Protein AF-A0A940TS37-F1 (afdb_monomer_lite)

Radius of gyration: 17.22 Å; chains: 1; bounding box: 37×27×47 Å

Structure (mmCIF, N/CA/C/O backbone):
data_AF-A0A940TS37-F1
#
_entry.id   AF-A0A940TS37-F1
#
loop_
_atom_site.group_PDB
_atom_site.id
_atom_site.type_symbol
_atom_site.label_atom_id
_atom_site.label_alt_id
_atom_site.label_comp_id
_atom_site.label_asym_id
_atom_site.label_entity_id
_atom_site.label_seq_id
_atom_site.pdbx_PDB_ins_code
_atom_site.Cartn_x
_atom_site.Cartn_y
_atom_site.Cartn_z
_atom_site.occupancy
_atom_site.B_iso_or_equiv
_atom_site.auth_seq_id
_atom_site.auth_comp_id
_atom_site.auth_asym_id
_atom_site.auth_atom_id
_atom_site.pdbx_PDB_model_num
ATOM 1 N N . MET A 1 1 ? 25.241 -7.961 1.476 1.00 41.12 1 MET A N 1
ATOM 2 C CA . MET A 1 1 ? 25.465 -6.910 0.465 1.00 41.12 1 MET A CA 1
ATOM 3 C C . MET A 1 1 ? 24.347 -7.052 -0.548 1.00 41.12 1 MET A C 1
ATOM 5 O O . MET A 1 1 ? 24.149 -8.183 -0.983 1.00 41.12 1 MET A O 1
ATOM 9 N N . PRO A 1 2 ? 23.604 -5.973 -0.833 1.00 54.19 2 PRO A N 1
ATOM 10 C CA . PRO A 1 2 ? 22.395 -5.998 -1.664 1.00 54.19 2 PRO A CA 1
ATOM 11 C C . PRO A 1 2 ? 22.621 -6.630 -3.045 1.00 54.19 2 PRO A C 1
ATOM 13 O O . PRO A 1 2 ? 21.743 -7.319 -3.542 1.00 54.19 2 PRO A O 1
ATOM 16 N N . ASP A 1 3 ? 23.831 -6.524 -3.597 1.00 52.12 3 ASP A N 1
ATOM 17 C CA . ASP A 1 3 ? 24.195 -7.071 -4.914 1.00 52.12 3 ASP A CA 1
ATOM 18 C C . ASP A 1 3 ? 23.940 -8.585 -5.056 1.00 52.12 3 ASP A C 1
ATOM 20 O O . ASP A 1 3 ? 23.526 -9.050 -6.113 1.00 52.12 3 ASP A O 1
ATOM 24 N N . ARG A 1 4 ? 24.095 -9.358 -3.971 1.00 55.12 4 ARG A N 1
ATOM 25 C CA . ARG A 1 4 ? 23.884 -10.816 -3.992 1.00 55.12 4 ARG A CA 1
ATOM 26 C C . ARG A 1 4 ? 22.411 -11.199 -4.176 1.00 55.12 4 ARG A C 1
ATOM 28 O O . ARG A 1 4 ? 22.119 -12.200 -4.813 1.00 55.12 4 ARG A O 1
ATOM 35 N N . GLU A 1 5 ? 21.493 -10.395 -3.643 1.00 64.94 5 GLU A N 1
ATOM 36 C CA . GLU A 1 5 ? 20.046 -10.624 -3.776 1.00 64.94 5 GLU A CA 1
ATOM 37 C C . GLU A 1 5 ? 19.565 -10.324 -5.204 1.00 64.94 5 GLU A C 1
ATOM 39 O O . GLU A 1 5 ? 18.637 -10.962 -5.699 1.00 64.94 5 GLU A O 1
ATOM 44 N N . ILE A 1 6 ? 20.235 -9.389 -5.887 1.00 64.38 6 ILE A N 1
ATOM 45 C CA . ILE A 1 6 ? 19.959 -9.036 -7.285 1.00 64.38 6 ILE A CA 1
ATOM 46 C C . ILE A 1 6 ? 20.373 -10.176 -8.215 1.00 64.38 6 ILE A C 1
ATOM 48 O O . ILE A 1 6 ? 19.610 -10.544 -9.107 1.00 64.38 6 ILE A O 1
ATOM 52 N N . ASP A 1 7 ? 21.554 -10.754 -7.994 1.00 67.44 7 ASP A N 1
ATOM 53 C CA . ASP A 1 7 ? 22.064 -11.863 -8.805 1.00 67.44 7 ASP A CA 1
ATOM 54 C C . ASP A 1 7 ? 21.208 -13.131 -8.648 1.00 67.44 7 ASP A C 1
ATOM 56 O O . ASP A 1 7 ? 20.881 -13.796 -9.637 1.00 67.44 7 ASP A O 1
ATOM 60 N N . ASP A 1 8 ? 20.762 -13.425 -7.423 1.00 68.31 8 ASP A N 1
ATOM 61 C CA . ASP A 1 8 ? 19.861 -14.547 -7.143 1.00 68.31 8 ASP A CA 1
ATOM 62 C C . ASP A 1 8 ? 18.483 -14.352 -7.815 1.00 68.31 8 ASP A C 1
ATOM 64 O O . ASP A 1 8 ? 17.898 -15.302 -8.347 1.00 68.31 8 ASP A O 1
ATOM 68 N N . LEU A 1 9 ? 17.976 -13.113 -7.861 1.00 64.88 9 LEU A N 1
ATOM 69 C CA . LEU A 1 9 ? 16.724 -12.775 -8.542 1.00 64.88 9 LEU A CA 1
ATOM 70 C C . LEU A 1 9 ? 16.851 -12.870 -10.072 1.00 64.88 9 LEU A C 1
ATOM 72 O O . LEU A 1 9 ? 15.955 -13.413 -10.720 1.00 64.88 9 LEU A O 1
ATOM 76 N N . LYS A 1 10 ? 17.966 -12.396 -10.646 1.00 64.69 10 LYS A N 1
ATOM 77 C CA . LYS A 1 10 ? 18.265 -12.508 -12.087 1.00 64.69 10 LYS A CA 1
ATOM 78 C C . LYS A 1 10 ? 18.253 -13.974 -12.535 1.00 64.69 10 LYS A C 1
ATOM 80 O O . LYS A 1 10 ? 17.544 -14.322 -13.474 1.00 64.69 10 LYS A O 1
ATOM 85 N N . SER A 1 11 ? 18.919 -14.847 -11.779 1.00 67.44 11 SER A N 1
ATOM 86 C CA . SER A 1 11 ? 18.963 -16.294 -12.035 1.00 67.44 11 SER A CA 1
ATOM 87 C C . SER A 1 11 ? 17.575 -16.956 -12.039 1.00 67.44 11 SER A C 1
ATOM 89 O O . SER A 1 11 ? 17.276 -17.793 -12.894 1.00 67.44 11 SER A O 1
ATOM 91 N N . CYS A 1 12 ? 16.682 -16.550 -11.127 1.00 63.12 12 CYS A N 1
ATOM 92 C CA . CYS A 1 12 ? 15.311 -17.066 -11.085 1.00 63.12 12 CYS A CA 1
ATOM 93 C C . CYS A 1 12 ? 14.513 -16.724 -12.356 1.00 63.12 12 CYS A C 1
ATOM 95 O O . CYS A 1 12 ? 13.749 -17.559 -12.839 1.00 63.12 12 CYS A O 1
ATOM 97 N N . PHE A 1 13 ? 14.691 -15.522 -12.911 1.00 54.25 13 PHE A N 1
ATOM 98 C CA . PHE A 1 13 ? 13.911 -15.026 -14.052 1.00 54.25 13 PHE A CA 1
ATOM 99 C C . PHE A 1 13 ? 14.550 -15.289 -15.422 1.00 54.25 13 PHE A C 1
ATOM 101 O O . PHE A 1 13 ? 13.824 -15.352 -16.414 1.00 54.25 13 PHE A O 1
ATOM 108 N N . ASP A 1 14 ? 15.857 -15.552 -15.488 1.00 58.88 14 ASP A N 1
ATOM 109 C CA . ASP A 1 14 ? 16.524 -16.070 -16.693 1.00 58.88 14 ASP A CA 1
ATOM 110 C C . ASP A 1 14 ? 15.924 -17.412 -17.144 1.00 58.88 14 ASP A C 1
ATOM 112 O O . ASP A 1 14 ? 15.887 -17.723 -18.336 1.00 58.88 14 ASP A O 1
ATOM 116 N N . SER A 1 15 ? 15.354 -18.185 -16.212 1.00 55.94 15 SER A N 1
ATOM 117 C CA . SER A 1 15 ? 14.588 -19.395 -16.536 1.00 55.94 15 SER A CA 1
ATOM 118 C C . SER A 1 15 ? 13.293 -19.127 -17.330 1.00 55.94 15 SER A C 1
ATOM 120 O O . SER A 1 15 ? 12.711 -20.058 -17.886 1.00 55.94 15 SER A O 1
ATOM 122 N N . PHE A 1 16 ? 12.863 -17.863 -17.426 1.00 52.69 16 PHE A N 1
ATOM 123 C CA . PHE A 1 16 ? 11.624 -17.398 -18.062 1.00 52.69 16 PHE A CA 1
ATOM 124 C C . PHE A 1 16 ? 11.867 -16.597 -19.367 1.00 52.69 16 PHE A C 1
ATOM 126 O O . PHE A 1 16 ? 10.957 -15.962 -19.894 1.00 52.69 16 PHE A O 1
ATOM 133 N N . ALA A 1 17 ? 13.104 -16.599 -19.877 1.00 50.25 17 ALA A N 1
ATOM 134 C CA . ALA A 1 17 ? 13.677 -15.626 -20.814 1.00 50.25 17 ALA A CA 1
ATOM 135 C C . ALA A 1 17 ? 12.844 -15.215 -22.052 1.00 50.25 17 ALA A C 1
ATOM 137 O O . ALA A 1 17 ? 12.687 -16.001 -22.983 1.00 50.25 17 ALA A O 1
ATOM 138 N N . LEU A 1 18 ? 12.506 -13.914 -22.125 1.00 47.75 18 LEU A N 1
ATOM 139 C CA . LEU A 1 18 ? 12.377 -13.094 -23.352 1.00 47.75 18 LEU A CA 1
ATOM 140 C C . LEU A 1 18 ? 12.585 -11.575 -23.077 1.00 47.75 18 LEU A C 1
ATOM 142 O O . LEU A 1 18 ? 11.888 -10.742 -23.652 1.00 47.75 18 LEU A O 1
ATOM 146 N N . VAL A 1 19 ? 13.513 -11.156 -22.201 1.00 53.59 19 VAL A N 1
ATOM 147 C CA . VAL A 1 19 ? 13.656 -9.716 -21.864 1.00 53.59 19 VAL A CA 1
ATOM 148 C C . VAL A 1 19 ? 15.103 -9.218 -21.955 1.00 53.59 19 VAL A C 1
ATOM 150 O O . VAL A 1 19 ? 16.043 -9.876 -21.519 1.00 53.59 19 VAL A O 1
ATOM 153 N N . ASN A 1 20 ? 15.259 -8.032 -22.547 1.00 56.66 20 ASN A N 1
ATOM 154 C CA . ASN A 1 20 ? 16.517 -7.389 -22.931 1.00 56.66 20 ASN A CA 1
ATOM 155 C C . ASN A 1 20 ? 17.353 -6.927 -21.705 1.00 56.66 20 ASN A C 1
ATOM 157 O O . ASN A 1 20 ? 16.823 -6.158 -20.900 1.00 56.66 20 ASN A O 1
ATOM 161 N N . PRO A 1 21 ? 18.642 -7.317 -21.569 1.00 58.34 21 PRO A N 1
ATOM 162 C CA . PRO A 1 21 ? 19.508 -7.064 -20.401 1.00 58.34 21 PRO A CA 1
ATOM 163 C C . PRO A 1 21 ? 19.534 -5.623 -19.869 1.00 58.34 21 PRO A C 1
ATOM 165 O O . PRO A 1 21 ? 19.551 -5.417 -18.662 1.00 58.34 21 PRO A O 1
ATOM 168 N N . SER A 1 22 ? 19.494 -4.612 -20.739 1.00 59.41 22 SER A N 1
ATOM 169 C CA . SER A 1 22 ? 19.585 -3.202 -20.325 1.00 59.41 22 SER A CA 1
ATOM 170 C C . SER A 1 22 ? 18.305 -2.654 -19.687 1.00 59.41 22 SER A C 1
ATOM 172 O O . SER A 1 22 ? 18.365 -1.679 -18.946 1.00 59.41 22 SER A O 1
ATOM 174 N N . LEU A 1 23 ? 17.147 -3.264 -19.962 1.00 57.62 23 LEU A N 1
ATOM 175 C CA . LEU A 1 23 ? 15.887 -2.915 -19.296 1.00 57.62 23 LEU A CA 1
ATOM 176 C C . LEU A 1 23 ? 15.828 -3.490 -17.875 1.00 57.62 23 LEU A C 1
ATOM 178 O O . LE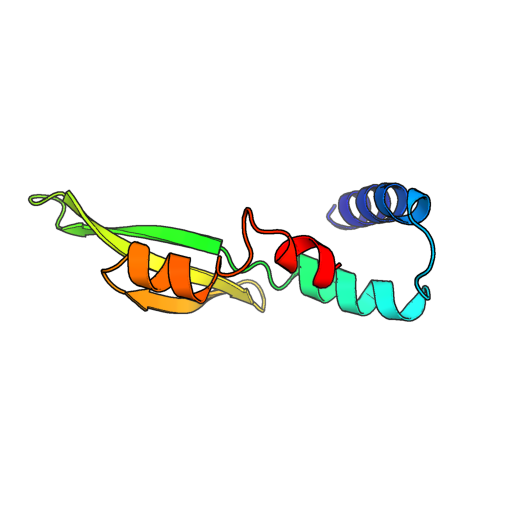U A 1 23 ? 15.094 -2.966 -17.036 1.00 57.62 23 LEU A O 1
ATOM 182 N N . TRP A 1 24 ? 16.609 -4.540 -17.592 1.00 60.19 24 TRP A N 1
ATOM 183 C CA . TRP A 1 24 ? 16.633 -5.192 -16.286 1.00 60.19 24 TRP A CA 1
ATOM 184 C C . TRP A 1 24 ? 17.295 -4.343 -15.219 1.00 60.19 24 TRP A C 1
ATOM 186 O O . TRP A 1 24 ? 16.761 -4.287 -14.124 1.00 60.19 24 TRP A O 1
ATOM 196 N N . ASP A 1 25 ? 18.409 -3.667 -15.492 1.00 64.12 25 ASP A N 1
ATOM 197 C CA . ASP A 1 25 ? 19.101 -2.932 -14.426 1.00 64.12 25 ASP A CA 1
ATOM 198 C C . ASP A 1 25 ? 18.267 -1.743 -13.919 1.00 64.12 25 ASP A C 1
ATOM 200 O O . ASP A 1 25 ? 18.181 -1.519 -12.713 1.00 64.12 25 ASP A O 1
ATOM 204 N N . GLU A 1 26 ? 17.569 -1.030 -14.808 1.00 63.44 26 GLU A N 1
ATOM 205 C CA . GLU A 1 26 ? 16.658 0.056 -14.423 1.00 63.44 26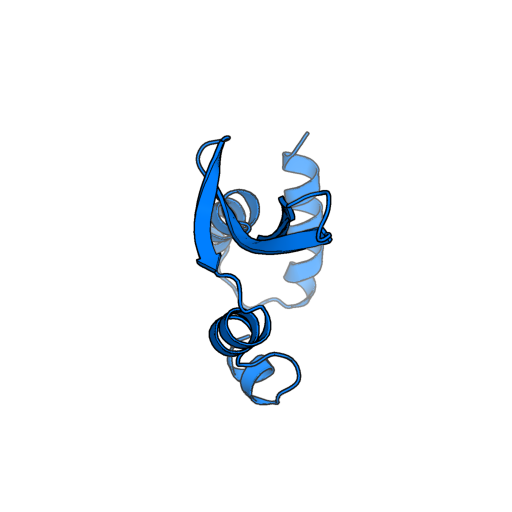 GLU A CA 1
ATOM 206 C C . GLU A 1 26 ? 15.369 -0.475 -13.771 1.00 63.44 26 GLU A C 1
ATOM 208 O O . GLU A 1 26 ? 14.925 0.052 -12.749 1.00 63.44 26 GLU A O 1
ATOM 213 N N . SER A 1 27 ? 14.794 -1.560 -14.303 1.00 62.31 27 SER A N 1
ATOM 214 C CA . SER A 1 27 ? 13.582 -2.171 -13.738 1.00 62.31 27 SER A CA 1
ATOM 215 C C . SER A 1 27 ? 13.839 -2.832 -12.384 1.00 62.31 27 SER A C 1
ATOM 217 O O . SER A 1 27 ? 13.030 -2.678 -11.477 1.00 62.31 27 SER A O 1
ATOM 219 N N . LEU A 1 28 ? 14.970 -3.519 -12.207 1.00 62.09 28 LEU A N 1
ATOM 220 C CA . LEU A 1 28 ? 15.386 -4.117 -10.936 1.00 62.09 28 LEU A CA 1
ATOM 221 C C . LEU A 1 28 ? 15.710 -3.041 -9.917 1.00 62.09 28 LEU A C 1
ATOM 223 O O . LEU A 1 28 ? 15.265 -3.153 -8.780 1.00 62.09 28 LEU A O 1
ATOM 227 N N . LYS A 1 29 ? 16.414 -1.975 -10.320 1.00 63.66 29 LYS A N 1
ATOM 228 C CA . LYS A 1 29 ? 16.631 -0.826 -9.444 1.00 63.66 29 LYS A CA 1
ATOM 229 C C . LYS A 1 29 ? 15.291 -0.277 -8.968 1.00 63.66 29 LYS A C 1
ATOM 231 O O . LYS A 1 29 ? 15.095 -0.212 -7.767 1.00 63.66 29 LYS A O 1
ATOM 236 N N . ASN A 1 30 ? 14.338 -0.033 -9.869 1.00 61.12 30 ASN A N 1
ATOM 237 C CA . ASN A 1 30 ? 12.993 0.413 -9.504 1.00 61.12 30 ASN A CA 1
ATOM 238 C C . ASN A 1 30 ? 12.229 -0.590 -8.624 1.00 61.12 30 ASN A C 1
ATOM 240 O O . ASN A 1 30 ? 11.572 -0.173 -7.683 1.00 61.12 30 ASN A O 1
ATOM 244 N N . ILE A 1 31 ? 12.307 -1.897 -8.870 1.00 61.97 31 ILE A N 1
ATOM 245 C CA . ILE A 1 31 ? 11.642 -2.914 -8.033 1.00 61.97 31 ILE A CA 1
ATOM 246 C C . ILE A 1 31 ? 12.235 -2.937 -6.618 1.00 61.97 31 ILE A C 1
ATOM 248 O O . ILE A 1 31 ? 11.502 -3.058 -5.636 1.00 61.97 31 ILE A O 1
ATOM 252 N N . LEU A 1 32 ? 13.556 -2.801 -6.510 1.00 60.16 32 LEU A N 1
ATOM 253 C CA . LEU A 1 32 ? 14.282 -2.833 -5.243 1.00 60.16 32 LEU A CA 1
ATOM 254 C C . LEU A 1 32 ? 14.163 -1.512 -4.475 1.00 60.16 32 LEU A C 1
ATOM 256 O O . LEU A 1 32 ? 14.139 -1.528 -3.247 1.00 60.16 32 LEU A O 1
ATOM 260 N N . THR A 1 33 ? 14.050 -0.379 -5.174 1.00 59.97 33 THR A N 1
ATOM 261 C CA . THR A 1 33 ? 13.923 0.951 -4.560 1.00 59.97 33 THR A CA 1
ATOM 262 C C . THR A 1 33 ? 12.494 1.461 -4.481 1.00 59.97 33 THR A C 1
ATOM 264 O O . THR A 1 33 ? 12.294 2.483 -3.852 1.00 59.97 33 THR A O 1
ATOM 267 N N . TYR A 1 34 ? 11.507 0.815 -5.104 1.00 61.72 34 TYR A N 1
ATOM 268 C CA . TYR A 1 34 ? 10.101 1.224 -5.085 1.00 61.72 34 TYR A CA 1
ATOM 269 C C . TYR A 1 34 ? 9.207 0.008 -4.827 1.00 61.72 34 TYR A C 1
ATOM 271 O O . TYR A 1 34 ? 8.546 -0.526 -5.719 1.00 61.72 34 TYR A O 1
ATOM 279 N N . SER A 1 35 ? 9.171 -0.424 -3.565 1.00 67.50 35 SER A N 1
ATOM 280 C CA . SER A 1 35 ? 8.279 -1.489 -3.097 1.00 67.50 35 SER A CA 1
ATOM 281 C C . SER A 1 35 ? 7.127 -0.890 -2.282 1.00 67.50 35 SER A C 1
ATOM 283 O O . SER A 1 35 ? 7.267 -0.658 -1.076 1.00 67.50 35 SER A O 1
ATOM 285 N N . PRO A 1 36 ? 5.987 -0.554 -2.918 1.00 76.56 36 PRO A N 1
ATOM 286 C CA . PRO A 1 36 ? 4.837 -0.037 -2.201 1.00 76.56 36 PRO A CA 1
ATOM 287 C C . PRO A 1 36 ? 4.172 -1.149 -1.380 1.00 76.56 36 PRO A C 1
ATOM 289 O O . PRO A 1 36 ? 3.636 -2.105 -1.941 1.00 76.56 36 PRO A O 1
ATOM 292 N N . ILE A 1 37 ? 4.120 -0.987 -0.062 1.00 82.12 37 ILE A N 1
ATOM 293 C CA . ILE A 1 37 ? 3.492 -1.926 0.874 1.00 82.12 37 ILE A CA 1
ATOM 294 C C . ILE A 1 37 ? 2.232 -1.323 1.506 1.00 82.12 37 ILE A C 1
ATOM 296 O O . ILE A 1 37 ? 2.131 -0.109 1.693 1.00 82.12 37 ILE A O 1
ATOM 300 N N . MET A 1 38 ? 1.257 -2.173 1.844 1.00 85.31 38 MET A N 1
ATOM 301 C CA . MET A 1 38 ? 0.133 -1.784 2.702 1.00 85.31 38 MET A CA 1
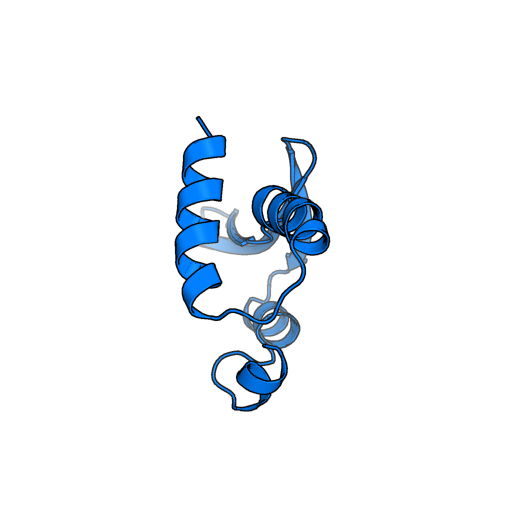ATOM 302 C C . MET A 1 38 ? 0.469 -2.075 4.1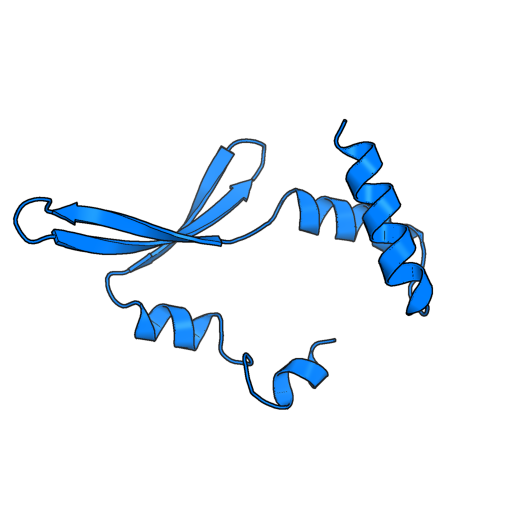65 1.00 85.31 38 MET A C 1
ATOM 304 O O . MET A 1 38 ? 0.871 -3.191 4.491 1.00 85.31 38 MET A O 1
ATOM 308 N N . ARG A 1 39 ? 0.262 -1.095 5.050 1.00 86.06 39 ARG A N 1
ATOM 309 C CA . ARG A 1 39 ? 0.393 -1.258 6.503 1.00 86.06 39 ARG A CA 1
ATOM 310 C C . ARG A 1 39 ? -0.859 -0.805 7.246 1.00 86.06 39 ARG A C 1
ATOM 312 O O . ARG A 1 39 ? -1.627 0.022 6.755 1.00 86.06 39 ARG A O 1
ATOM 319 N N . PHE A 1 40 ? -1.007 -1.319 8.462 1.00 88.44 40 PHE A N 1
ATOM 320 C CA . PHE A 1 40 ? -2.024 -0.905 9.422 1.00 88.44 40 PHE A CA 1
ATOM 321 C C . PHE A 1 40 ? -1.348 -0.122 10.544 1.00 88.44 40 PHE A C 1
ATOM 323 O O . PHE A 1 40 ? -0.490 -0.659 11.243 1.00 88.44 40 PHE A O 1
ATOM 330 N N . THR A 1 41 ? -1.737 1.135 10.718 1.00 88.50 41 THR A N 1
ATOM 331 C CA . THR A 1 41 ? -1.202 2.029 11.749 1.00 88.50 41 THR A CA 1
ATOM 332 C C . THR A 1 41 ? -2.272 2.222 12.816 1.00 88.50 41 THR A C 1
ATOM 334 O O . THR A 1 41 ? -3.377 2.660 12.503 1.00 88.50 41 THR A O 1
ATOM 337 N N . LEU A 1 42 ? -1.970 1.881 14.068 1.00 90.19 42 LEU A N 1
ATOM 338 C CA . LEU A 1 42 ? -2.880 2.088 15.198 1.00 90.19 42 LEU A CA 1
ATOM 339 C C . LEU A 1 42 ? -3.045 3.595 15.455 1.00 90.19 42 LEU A C 1
ATOM 341 O O . LEU A 1 42 ? -2.058 4.284 15.698 1.00 90.19 42 LEU A O 1
ATOM 345 N N . THR A 1 43 ? -4.275 4.106 15.378 1.00 91.06 43 THR A N 1
ATOM 346 C CA . THR A 1 43 ? -4.588 5.536 15.563 1.00 91.06 43 THR A CA 1
ATOM 347 C C . THR A 1 43 ? -5.340 5.835 16.855 1.00 91.06 43 THR A C 1
ATOM 349 O O . THR A 1 43 ? -5.234 6.948 17.360 1.00 91.06 43 THR A O 1
ATOM 352 N N . ASP A 1 44 ? -6.066 4.859 17.403 1.00 90.88 44 ASP A N 1
ATOM 353 C CA . ASP A 1 44 ? -6.687 4.940 18.730 1.00 90.88 44 ASP A CA 1
ATOM 354 C C . ASP A 1 44 ? -6.428 3.629 19.481 1.00 90.88 44 ASP A C 1
ATOM 356 O O . ASP A 1 44 ? -6.945 2.577 19.109 1.00 90.88 44 ASP A O 1
ATOM 360 N N . GLU A 1 45 ? -5.624 3.677 20.544 1.00 92.31 45 GLU A N 1
ATOM 361 C CA . GLU A 1 45 ? -5.299 2.494 21.349 1.00 92.31 45 GLU A CA 1
ATOM 362 C C . GLU A 1 45 ? -6.484 1.984 22.178 1.00 92.31 45 GLU A C 1
ATOM 364 O O . GLU A 1 45 ? -6.600 0.781 22.416 1.00 92.31 45 GLU A O 1
ATOM 369 N N . LYS A 1 46 ? -7.377 2.880 22.613 1.00 94.94 46 LYS A N 1
ATOM 370 C CA . LYS A 1 46 ? -8.526 2.535 23.459 1.00 94.94 46 LYS A CA 1
ATOM 371 C C . LYS A 1 46 ? -9.604 1.837 22.646 1.00 94.94 46 LYS A C 1
ATOM 373 O O . LYS A 1 46 ? -10.145 0.829 23.090 1.00 94.94 46 LYS A O 1
ATOM 378 N N . GLN A 1 47 ? -9.897 2.373 21.464 1.00 92.94 47 GLN A N 1
ATOM 379 C CA . GLN A 1 47 ? -10.875 1.807 20.532 1.00 92.94 47 GLN A CA 1
ATOM 380 C C . GLN A 1 47 ? -10.262 0.746 19.604 1.00 92.94 47 GLN A C 1
ATOM 382 O O . GLN A 1 47 ? -10.989 0.035 18.915 1.00 92.94 47 GLN A O 1
ATOM 387 N N . ARG A 1 48 ? -8.928 0.602 19.614 1.00 88.62 48 ARG A N 1
ATOM 388 C CA . ARG A 1 48 ? -8.152 -0.256 18.702 1.00 88.62 48 ARG A CA 1
ATOM 389 C C . ARG A 1 48 ? -8.468 0.040 17.235 1.00 88.62 48 ARG A C 1
ATOM 391 O O . ARG A 1 48 ? -8.641 -0.875 16.431 1.00 88.62 48 ARG A O 1
ATOM 398 N N . GLU A 1 49 ? -8.547 1.323 16.896 1.00 89.44 49 GLU A N 1
ATOM 399 C CA . GLU A 1 49 ? -8.787 1.764 15.523 1.00 89.44 49 GLU A CA 1
ATOM 400 C C . GLU A 1 49 ? -7.485 1.809 14.733 1.00 89.44 49 GLU A C 1
ATOM 402 O O . GLU A 1 49 ? -6.476 2.343 15.197 1.00 89.44 49 GLU A O 1
ATOM 407 N N . PHE A 1 50 ? -7.527 1.284 13.510 1.00 87.38 50 PHE A N 1
ATOM 408 C CA . PHE A 1 50 ? -6.389 1.260 12.605 1.00 87.38 50 PHE A CA 1
ATOM 409 C C . PHE A 1 50 ? -6.684 2.079 11.356 1.00 87.38 50 PHE A C 1
ATOM 411 O O . PHE A 1 50 ? -7.736 1.939 10.730 1.00 87.38 50 PHE A O 1
ATOM 418 N N . ARG A 1 51 ? -5.703 2.875 10.945 1.00 88.00 51 ARG A N 1
ATOM 419 C CA . ARG A 1 51 ? -5.642 3.470 9.616 1.00 88.00 51 ARG A CA 1
ATOM 420 C C . ARG A 1 51 ? -4.898 2.536 8.677 1.00 88.00 51 ARG A C 1
ATOM 422 O O . ARG A 1 51 ? -3.881 1.954 9.048 1.00 88.00 51 ARG A O 1
ATOM 429 N N . VAL A 1 52 ? -5.390 2.425 7.452 1.00 89.38 52 VAL A N 1
ATOM 430 C CA . VAL A 1 52 ? -4.721 1.684 6.387 1.00 89.38 52 VAL A CA 1
ATOM 431 C C . VAL A 1 52 ? -3.934 2.667 5.536 1.00 89.38 52 VAL A C 1
ATOM 433 O O . VAL A 1 52 ? -4.463 3.677 5.072 1.00 89.38 52 VAL A O 1
ATOM 436 N N . GLU A 1 53 ? -2.660 2.372 5.325 1.00 88.81 53 GLU A N 1
ATOM 437 C CA . GLU A 1 53 ? -1.744 3.236 4.589 1.00 88.81 53 GLU A CA 1
ATOM 438 C C . GLU A 1 53 ? -1.015 2.426 3.525 1.00 88.81 53 GLU A C 1
ATOM 440 O O . GLU A 1 53 ? -0.595 1.294 3.763 1.00 88.81 53 GLU A O 1
ATOM 445 N N . ARG A 1 54 ? -0.847 3.022 2.349 1.00 86.38 54 ARG A N 1
ATOM 446 C CA . ARG A 1 54 ? 0.084 2.576 1.325 1.00 86.38 54 ARG A CA 1
ATOM 447 C C . ARG A 1 54 ? 1.340 3.423 1.459 1.00 86.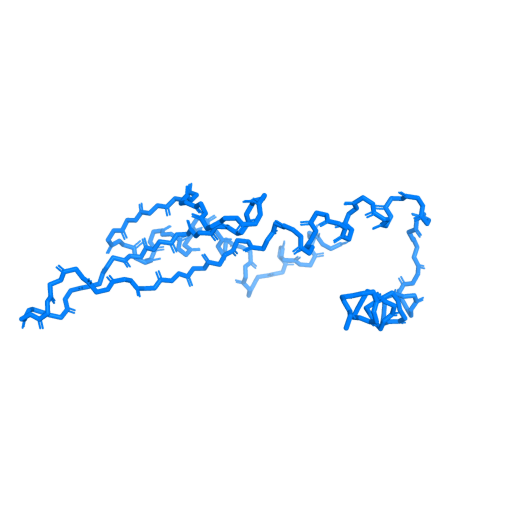38 54 ARG A C 1
ATOM 449 O O . ARG A 1 54 ? 1.282 4.637 1.277 1.00 86.38 54 ARG A O 1
ATOM 456 N N . ILE A 1 55 ? 2.461 2.791 1.764 1.00 86.69 55 ILE A N 1
ATOM 457 C CA . ILE A 1 55 ? 3.758 3.456 1.904 1.00 86.69 55 ILE A CA 1
ATOM 458 C C . ILE A 1 55 ? 4.739 2.865 0.900 1.00 86.69 55 ILE A C 1
ATOM 460 O O . ILE A 1 55 ? 4.625 1.695 0.550 1.00 86.69 55 ILE A O 1
ATOM 464 N N . GLY A 1 56 ? 5.676 3.668 0.423 1.00 84.31 56 GLY A N 1
ATOM 465 C CA . GLY A 1 56 ? 6.795 3.218 -0.394 1.00 84.31 56 GLY A CA 1
ATOM 466 C C . GLY A 1 56 ? 8.095 3.582 0.293 1.00 84.31 56 GLY A C 1
ATOM 467 O O . GLY A 1 56 ? 8.158 4.589 0.996 1.00 84.31 56 GLY A O 1
ATOM 468 N N . PHE A 1 57 ? 9.116 2.764 0.094 1.00 78.50 57 PHE A N 1
ATOM 469 C CA . PHE A 1 57 ? 10.484 3.190 0.344 1.00 78.50 57 PHE A CA 1
ATOM 470 C C . PHE A 1 57 ? 10.928 3.982 -0.886 1.00 78.50 57 PHE A C 1
ATOM 472 O O . PHE A 1 57 ? 10.710 3.501 -1.990 1.00 78.50 57 PHE A O 1
ATOM 479 N N . VAL A 1 58 ? 11.403 5.214 -0.721 1.00 76.31 58 VAL A N 1
ATOM 480 C CA . VAL A 1 58 ? 11.870 6.095 -1.803 1.00 76.31 58 VAL A CA 1
ATOM 481 C C . VAL A 1 58 ? 13.046 6.891 -1.251 1.00 76.31 58 VAL A C 1
ATOM 483 O O . VAL A 1 58 ? 12.909 7.473 -0.181 1.00 76.31 58 VAL A O 1
ATOM 486 N N . ASP A 1 59 ? 14.180 6.912 -1.957 1.00 75.81 59 ASP A N 1
ATOM 487 C CA . ASP A 1 59 ? 15.384 7.667 -1.565 1.00 75.81 59 ASP A CA 1
ATOM 488 C C . ASP A 1 59 ? 15.818 7.433 -0.103 1.00 75.81 59 ASP A C 1
ATOM 490 O O . ASP A 1 59 ? 16.114 8.366 0.637 1.00 75.81 59 ASP A O 1
ATOM 494 N N . ASP A 1 60 ? 15.826 6.165 0.319 1.00 76.00 60 ASP A N 1
ATOM 495 C CA . ASP A 1 60 ? 16.135 5.716 1.685 1.00 76.00 60 ASP A CA 1
ATOM 496 C C . ASP A 1 60 ? 15.150 6.169 2.788 1.00 76.00 60 ASP A C 1
ATOM 498 O O . ASP A 1 60 ? 15.384 5.927 3.977 1.00 76.00 60 ASP A O 1
ATOM 502 N N . GLU A 1 61 ? 14.000 6.743 2.420 1.00 78.69 61 GLU A N 1
ATOM 503 C CA . GLU A 1 61 ? 12.952 7.172 3.348 1.00 78.69 61 GLU A CA 1
ATOM 504 C C . GLU A 1 61 ? 11.593 6.503 3.084 1.00 78.69 61 GLU A C 1
ATOM 506 O O . GLU A 1 61 ? 11.206 6.172 1.961 1.00 78.69 61 GLU A O 1
ATOM 511 N N . TRP A 1 62 ? 10.809 6.320 4.150 1.00 81.56 62 TRP A N 1
ATOM 512 C CA . TRP A 1 62 ? 9.427 5.859 4.033 1.00 81.56 62 TRP A CA 1
ATOM 513 C C . TRP A 1 62 ? 8.505 7.022 3.677 1.00 81.56 62 TRP A C 1
ATOM 515 O O . TRP A 1 62 ? 8.253 7.903 4.496 1.00 81.56 62 TRP A O 1
ATOM 525 N N . SER A 1 63 ? 7.924 6.967 2.485 1.00 84.75 63 SER A N 1
ATOM 526 C CA . SER A 1 63 ? 6.986 7.964 1.978 1.00 84.75 63 SER A CA 1
ATOM 527 C C . SER A 1 63 ? 5.555 7.432 1.965 1.00 84.75 63 SER A C 1
ATOM 529 O O . SER A 1 63 ? 5.289 6.313 1.517 1.00 84.75 63 SER A O 1
ATOM 531 N N . LEU A 1 64 ? 4.602 8.245 2.431 1.00 86.94 64 LEU A N 1
ATOM 532 C CA . LEU A 1 64 ? 3.175 7.950 2.301 1.00 86.94 64 LEU A CA 1
ATOM 533 C C . LEU A 1 64 ? 2.747 8.130 0.838 1.00 86.94 64 LEU A C 1
ATOM 535 O O . LEU A 1 64 ? 2.883 9.215 0.281 1.00 86.94 64 LEU A O 1
ATOM 539 N N . LEU A 1 65 ? 2.202 7.076 0.234 1.00 84.38 65 LEU A N 1
ATOM 540 C CA . LEU A 1 65 ? 1.736 7.078 -1.157 1.00 84.38 65 LEU A CA 1
ATOM 541 C C . LEU A 1 65 ? 0.220 7.276 -1.260 1.00 84.38 65 LEU A C 1
ATOM 543 O O . LEU A 1 65 ? -0.254 7.968 -2.156 1.00 84.38 65 LEU A O 1
ATOM 547 N N . ASP A 1 66 ? -0.545 6.641 -0.372 1.00 82.50 66 ASP A N 1
ATOM 548 C CA . ASP A 1 66 ? -1.998 6.811 -0.241 1.00 82.50 66 ASP A CA 1
ATOM 549 C C . ASP A 1 66 ? -2.443 6.330 1.150 1.00 82.50 66 ASP A C 1
ATOM 551 O O . ASP A 1 66 ? -1.733 5.566 1.802 1.00 82.50 66 ASP A O 1
ATOM 555 N N . GLY A 1 67 ? -3.620 6.727 1.623 1.00 83.06 67 GLY A N 1
ATOM 556 C CA . GLY A 1 67 ? -4.125 6.285 2.922 1.00 83.06 67 GLY A CA 1
ATOM 557 C C . GLY A 1 67 ? -5.629 6.449 3.088 1.00 83.06 67 GLY A C 1
ATOM 558 O O . GLY A 1 67 ? -6.291 7.183 2.358 1.00 83.06 67 GLY A O 1
ATOM 559 N N . GLY A 1 68 ? -6.190 5.747 4.069 1.00 83.88 68 GLY A N 1
ATOM 560 C CA . GLY A 1 68 ? -7.605 5.837 4.402 1.00 83.88 68 GLY A CA 1
ATOM 561 C C . GLY A 1 68 ? -8.016 4.889 5.522 1.00 83.88 68 GLY A C 1
ATOM 562 O O . GLY A 1 68 ? -7.268 4.012 5.940 1.00 83.88 68 GLY A O 1
ATOM 563 N N . ASN A 1 69 ? -9.247 5.052 5.999 1.00 80.38 69 ASN A N 1
ATOM 564 C CA . ASN A 1 69 ? -9.796 4.207 7.066 1.00 80.38 69 ASN A CA 1
ATOM 565 C C . ASN A 1 69 ? -10.554 2.985 6.514 1.00 80.38 69 ASN A C 1
ATOM 567 O O . ASN A 1 69 ? -11.085 2.187 7.275 1.00 80.38 69 ASN A O 1
ATOM 571 N N . ASP A 1 70 ? -10.623 2.843 5.187 1.00 83.56 70 ASP A N 1
ATOM 572 C CA . ASP A 1 70 ? -11.367 1.782 4.511 1.00 83.56 70 ASP A CA 1
ATOM 573 C C . ASP A 1 70 ? -10.410 0.876 3.723 1.00 83.56 70 ASP A C 1
ATOM 575 O O . ASP A 1 70 ? -10.012 1.171 2.588 1.00 83.56 70 ASP A O 1
ATOM 579 N N . LEU A 1 71 ? -10.061 -0.256 4.343 1.00 81.62 71 LEU A N 1
ATOM 580 C CA . LEU A 1 71 ? -9.253 -1.303 3.721 1.00 81.62 71 LEU A CA 1
ATOM 581 C C . LEU A 1 71 ? -9.899 -1.826 2.438 1.00 81.62 71 LEU A C 1
ATOM 583 O O . LEU A 1 71 ? -9.205 -2.065 1.453 1.00 81.62 71 LEU A O 1
ATOM 587 N N . GLN A 1 72 ? -11.220 -2.017 2.437 1.00 81.19 72 GLN A N 1
ATOM 588 C CA . GLN A 1 72 ? -11.929 -2.596 1.303 1.00 81.19 72 GLN A CA 1
ATOM 589 C C . GLN A 1 72 ? -11.822 -1.677 0.086 1.00 81.19 72 GLN A C 1
ATOM 591 O O . GLN A 1 72 ? -11.612 -2.151 -1.033 1.00 81.19 72 GLN A O 1
ATOM 596 N N . LYS A 1 73 ? -11.913 -0.362 0.295 1.00 87.12 73 LYS A N 1
ATOM 597 C CA . LYS A 1 73 ? -11.724 0.636 -0.760 1.00 87.12 73 LYS A CA 1
ATOM 598 C C . LYS A 1 73 ? -10.303 0.611 -1.325 1.00 87.12 73 LYS A C 1
ATOM 600 O O . LYS A 1 73 ? -10.147 0.581 -2.548 1.00 87.12 73 LYS A O 1
ATOM 605 N N . LEU A 1 74 ? -9.279 0.579 -0.470 1.00 83.88 74 LEU A N 1
ATOM 606 C CA . LEU A 1 74 ? -7.877 0.520 -0.906 1.00 83.88 74 LEU A CA 1
ATOM 607 C C . LEU A 1 74 ? -7.556 -0.800 -1.622 1.00 83.88 74 LEU A C 1
ATOM 609 O O . LEU A 1 74 ? -6.970 -0.784 -2.704 1.00 83.88 74 LEU A O 1
ATOM 613 N N . ALA A 1 75 ? -8.023 -1.933 -1.098 1.00 82.56 75 ALA A N 1
ATOM 614 C CA . ALA A 1 75 ? -7.852 -3.244 -1.719 1.00 82.56 75 ALA A CA 1
ATOM 615 C C . ALA A 1 75 ? -8.554 -3.330 -3.083 1.00 82.56 75 ALA A C 1
ATOM 617 O O . ALA A 1 75 ? -7.967 -3.808 -4.049 1.00 82.56 75 ALA A O 1
ATOM 618 N N . ARG A 1 76 ? -9.778 -2.801 -3.224 1.00 85.31 76 ARG A N 1
ATOM 619 C CA . ARG A 1 76 ? -10.458 -2.733 -4.533 1.00 85.31 76 ARG A CA 1
ATOM 620 C C . ARG A 1 76 ? -9.679 -1.903 -5.552 1.00 85.31 76 ARG A C 1
ATOM 622 O O . ARG A 1 76 ? -9.691 -2.238 -6.735 1.00 85.31 76 ARG A O 1
ATOM 629 N N . ARG A 1 77 ? -9.029 -0.824 -5.103 1.00 87.12 77 ARG A N 1
ATOM 630 C CA . ARG A 1 77 ? -8.235 0.066 -5.959 1.00 87.12 77 ARG A CA 1
ATOM 631 C C . ARG A 1 77 ? -6.930 -0.591 -6.405 1.00 87.12 77 ARG A C 1
ATOM 633 O O . ARG A 1 77 ? -6.613 -0.536 -7.588 1.00 87.12 77 ARG A O 1
ATOM 640 N N . TYR A 1 78 ? -6.193 -1.198 -5.477 1.00 83.88 78 TYR A N 1
ATOM 641 C CA . TYR A 1 78 ? -4.816 -1.643 -5.714 1.00 83.88 78 TYR A CA 1
ATOM 642 C C . TYR A 1 78 ? -4.664 -3.141 -5.982 1.00 83.88 78 TYR A C 1
ATOM 644 O O . TYR A 1 78 ? -3.736 -3.540 -6.673 1.00 83.88 78 TYR A O 1
ATOM 652 N N . CYS A 1 79 ? -5.602 -3.967 -5.527 1.00 84.31 79 CYS A N 1
ATOM 653 C CA . CYS A 1 79 ? -5.622 -5.413 -5.761 1.00 84.31 79 CYS A CA 1
ATOM 654 C C . CYS A 1 79 ? -6.677 -5.801 -6.810 1.00 84.31 79 CYS A C 1
ATOM 656 O O . CYS A 1 79 ? -7.218 -6.902 -6.771 1.00 84.31 79 CYS A O 1
ATOM 658 N N . ARG A 1 80 ? -7.004 -4.900 -7.752 1.00 86.75 80 ARG A N 1
ATOM 659 C CA . ARG A 1 80 ? -8.117 -5.060 -8.711 1.00 86.75 80 ARG A CA 1
ATOM 660 C C . ARG A 1 80 ? -8.086 -6.384 -9.481 1.00 86.75 80 ARG A C 1
ATOM 662 O O . ARG A 1 80 ? -9.155 -6.937 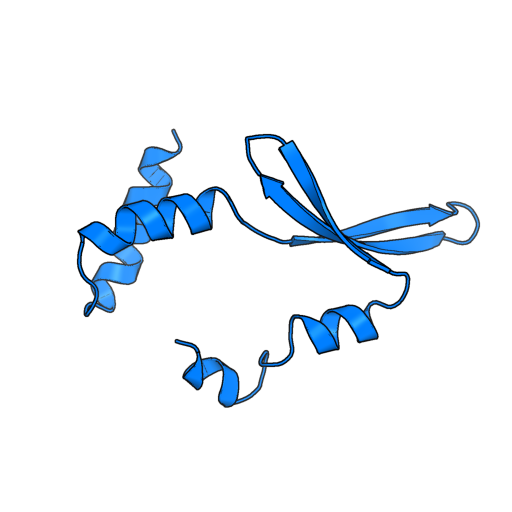-9.767 1.00 86.75 80 ARG A O 1
ATOM 669 N N . HIS A 1 81 ? -6.887 -6.836 -9.831 1.00 87.88 81 HIS A N 1
ATOM 670 C CA . HIS A 1 81 ? -6.647 -8.017 -10.657 1.00 87.88 81 HIS A CA 1
ATOM 671 C C . HIS A 1 81 ? -6.343 -9.271 -9.836 1.00 87.88 81 HIS A C 1
ATOM 673 O O . HIS A 1 81 ? -6.435 -10.367 -10.368 1.00 87.88 81 HIS A O 1
ATOM 679 N N . LEU A 1 82 ? -6.039 -9.133 -8.543 1.00 85.56 82 LEU A N 1
ATOM 680 C CA . LEU A 1 82 ? -5.635 -10.256 -7.705 1.00 85.56 82 LEU A CA 1
ATOM 681 C C . LEU A 1 82 ? -6.736 -11.331 -7.663 1.00 85.56 82 LEU A C 1
ATOM 683 O O . LEU A 1 82 ? -7.899 -11.022 -7.395 1.00 85.56 82 LEU A O 1
ATOM 687 N N . GLY A 1 83 ? -6.366 -12.584 -7.942 1.00 82.81 83 GLY A N 1
ATOM 688 C CA . GLY A 1 83 ? -7.294 -13.722 -7.975 1.00 82.81 83 GLY A CA 1
ATOM 689 C C . GLY A 1 83 ? -8.238 -13.759 -9.184 1.00 82.81 83 GLY A C 1
ATOM 690 O O . GLY A 1 83 ? -9.234 -14.475 -9.143 1.00 82.81 83 GLY A O 1
ATOM 691 N N . LYS A 1 84 ? -7.965 -12.981 -10.239 1.00 89.31 84 LYS A N 1
ATOM 692 C CA . LYS A 1 84 ? -8.719 -12.988 -11.501 1.00 89.31 84 LYS A CA 1
ATOM 693 C C . LYS A 1 84 ? -7.800 -13.334 -12.661 1.00 89.31 84 LYS A C 1
ATOM 695 O O . LYS A 1 84 ? -6.634 -12.957 -12.628 1.00 89.31 84 LYS A O 1
ATOM 700 N N . ASP A 1 85 ? -8.359 -13.895 -13.729 1.00 91.50 85 ASP A N 1
ATOM 701 C CA . ASP A 1 85 ? -7.602 -14.220 -14.948 1.00 91.50 85 ASP A CA 1
ATOM 702 C C . ASP A 1 85 ? -6.882 -12.998 -15.530 1.00 91.50 85 ASP A C 1
ATOM 704 O O . ASP A 1 85 ? -5.731 -13.093 -15.937 1.00 91.50 85 ASP A O 1
ATOM 708 N N . SER A 1 86 ? -7.496 -11.813 -15.409 1.00 86.00 86 SER A N 1
ATOM 709 C CA . SER A 1 86 ? -6.894 -10.528 -15.798 1.00 86.00 86 SER A CA 1
ATOM 710 C C . SER A 1 86 ? -5.570 -10.188 -15.100 1.00 86.00 86 SER A C 1
ATOM 712 O O . SER A 1 86 ? -4.961 -9.179 -15.425 1.00 86.00 86 SER A O 1
ATOM 714 N N . PHE A 1 87 ? -5.173 -10.944 -14.072 1.00 83.50 87 PHE A N 1
ATOM 715 C CA . PHE A 1 87 ? -3.848 -10.843 -13.470 1.00 83.50 87 PHE A CA 1
ATOM 716 C C . PHE A 1 87 ? -2.763 -11.368 -14.407 1.00 83.50 87 PHE A C 1
ATOM 718 O O . PHE A 1 87 ? -1.709 -10.754 -14.504 1.00 83.50 87 PHE A O 1
ATOM 725 N N . TYR A 1 88 ? -3.029 -12.476 -15.101 1.00 81.81 88 TYR A N 1
ATOM 726 C CA . TYR A 1 88 ? -2.078 -13.087 -16.029 1.00 81.81 88 TYR A CA 1
ATOM 727 C C . TYR A 1 88 ? -1.897 -12.253 -17.296 1.00 81.81 88 TYR A C 1
ATOM 729 O O . TYR A 1 88 ? -0.831 -12.297 -17.888 1.00 81.81 88 TYR A O 1
ATOM 737 N N . ASP A 1 89 ? -2.890 -11.434 -17.650 1.00 84.19 89 ASP A N 1
ATOM 738 C CA . ASP A 1 89 ? -2.793 -10.470 -18.753 1.00 84.19 89 ASP A CA 1
ATOM 739 C C . ASP A 1 89 ? -1.838 -9.290 -18.452 1.00 84.19 89 ASP A C 1
ATOM 741 O O . ASP A 1 89 ? -1.576 -8.474 -19.334 1.00 84.19 89 ASP A O 1
ATOM 745 N N . LEU A 1 90 ? -1.370 -9.144 -17.202 1.00 73.81 90 LEU A N 1
ATOM 746 C CA . LEU A 1 90 ? -0.427 -8.095 -16.779 1.00 73.81 90 LEU A CA 1
ATOM 747 C C . LEU A 1 90 ? 1.040 -8.558 -16.756 1.00 73.81 90 LEU A C 1
ATOM 749 O O . LEU A 1 90 ? 1.912 -7.722 -16.510 1.00 73.81 90 LEU A O 1
ATOM 753 N N . LEU A 1 91 ? 1.289 -9.859 -16.930 1.00 61.22 91 LEU A N 1
ATOM 754 C CA . LEU A 1 91 ? 2.621 -10.473 -16.977 1.00 61.22 91 LEU A CA 1
ATOM 755 C C . LEU A 1 91 ? 3.109 -10.559 -18.426 1.00 61.22 91 LEU A C 1
ATOM 757 O O . LEU A 1 91 ? 4.314 -10.301 -18.634 1.00 61.22 91 LEU A O 1
#

Foldseek 3Di:
DVVVVLVVVCVVCVVVDDDDPVVSVVVVCCCVQWDWDWDWDQDDPVVRQTKIFTWTRHPNDIHTPDIDSDPPVVCCVPVVCPPHPVVVVVD

Sequence (91 aa):
MPDREIDDLKSCFDSFALVNPSLWDESLKNILTYSPIMRFTLTDEKQREFRVERIGFVDDEWSLLDGGNDLQKLARRYCRHLGKDSFYDLL

pLDDT: mean 74.92, std 13.48, range [41.12, 94.94]

Secondary structure (DSSP, 8-state):
-THHHHHHHHHHHHTT----HHHHHHHHHHHHH---EEEEEEEETTTTEEEEEEEEEETTEEEEEEEES-HHHHHHHHSTTTTSGGGGGG-